Protein AF-A0AAE0KYH8-F1 (afdb_monomer_lite)

Radius of gyration: 14.12 Å; chains: 1; bounding box: 43×20×30 Å

Organism: NCBI:txid36881

pLDDT: mean 82.19, std 14.06, range [38.28, 96.62]

InterPro domains:
  IPR036770 Ankyrin repeat-containing domain superfamily [G3DSA:1.25.40.20] (4-105)
  IPR052050 Secreted Effector and Ankyrin Repeat [PTHR46586] (8-101)

Structure (mmCIF, N/CA/C/O backbone):
data_AF-A0AAE0KYH8-F1
#
_entry.id   AF-A0AAE0KYH8-F1
#
loop_
_atom_site.group_PDB
_atom_site.id
_atom_site.type_symbol
_atom_site.label_atom_id
_atom_site.label_alt_id
_atom_site.label_comp_id
_atom_site.label_asym_id
_atom_site.label_entity_id
_atom_site.label_seq_id
_atom_site.pdbx_PDB_ins_code
_atom_site.Cartn_x
_atom_site.Cartn_y
_atom_site.Cartn_z
_atom_site.occupancy
_atom_site.B_iso_or_equiv
_atom_site.auth_seq_id
_atom_site.auth_comp_id
_atom_site.auth_asym_id
_atom_site.auth_atom_id
_atom_site.pdbx_PDB_model_num
ATOM 1 N N . MET A 1 1 ? 21.237 8.004 6.773 1.00 38.28 1 MET A N 1
ATOM 2 C CA . MET A 1 1 ? 22.149 6.934 6.309 1.00 38.28 1 MET A CA 1
ATOM 3 C C . MET A 1 1 ? 21.311 5.894 5.569 1.0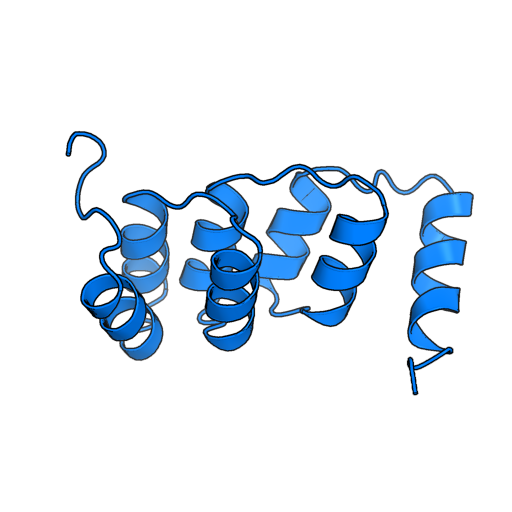0 38.28 1 MET A C 1
ATOM 5 O O . MET A 1 1 ? 20.568 5.171 6.215 1.00 38.28 1 MET A O 1
ATOM 9 N N . ARG A 1 2 ? 21.311 5.898 4.226 1.00 46.28 2 ARG A N 1
ATOM 10 C CA . ARG A 1 2 ? 20.470 4.993 3.417 1.00 46.28 2 ARG A CA 1
ATOM 11 C C . ARG A 1 2 ? 21.143 3.619 3.315 1.00 46.28 2 ARG A C 1
ATOM 13 O O . ARG A 1 2 ? 22.334 3.53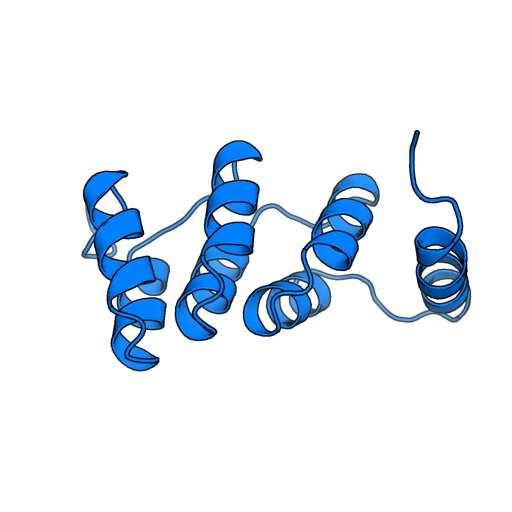7 3.014 1.00 46.28 2 ARG A O 1
ATOM 20 N N . ARG A 1 3 ? 20.399 2.559 3.646 1.00 51.56 3 ARG A N 1
ATOM 21 C CA . ARG A 1 3 ? 20.868 1.167 3.712 1.00 51.56 3 ARG A CA 1
ATOM 22 C C . ARG A 1 3 ? 21.289 0.703 2.312 1.00 51.56 3 ARG A C 1
ATOM 24 O O . ARG A 1 3 ? 20.456 0.376 1.482 1.00 51.56 3 ARG A O 1
ATOM 31 N N . ARG A 1 4 ? 22.599 0.681 2.060 1.00 52.47 4 ARG A N 1
ATOM 32 C CA . ARG A 1 4 ? 23.230 0.415 0.751 1.00 52.47 4 ARG A CA 1
ATOM 33 C C . ARG A 1 4 ? 23.081 -1.033 0.237 1.00 52.47 4 ARG A C 1
ATOM 35 O O . ARG A 1 4 ? 23.532 -1.329 -0.859 1.00 52.47 4 ARG A O 1
ATOM 42 N N . TRP A 1 5 ? 22.485 -1.929 1.026 1.00 47.59 5 TRP A N 1
ATOM 43 C CA . TRP A 1 5 ? 22.532 -3.380 0.806 1.00 47.59 5 TRP A CA 1
ATOM 44 C C . TRP A 1 5 ? 21.252 -3.936 0.171 1.00 47.59 5 TRP A C 1
ATOM 46 O O . TRP A 1 5 ? 21.341 -4.776 -0.718 1.00 47.59 5 TRP A O 1
ATOM 56 N N . ALA A 1 6 ? 20.075 -3.412 0.537 1.00 51.88 6 ALA A N 1
ATOM 57 C CA . ALA A 1 6 ? 18.810 -3.779 -0.110 1.00 51.88 6 ALA A CA 1
ATOM 58 C C . ALA A 1 6 ? 18.821 -3.401 -1.601 1.00 51.88 6 ALA A C 1
ATOM 60 O O . ALA A 1 6 ? 18.348 -4.150 -2.447 1.00 51.88 6 ALA A O 1
ATOM 61 N N . SER A 1 7 ? 19.468 -2.283 -1.942 1.00 58.00 7 SER A N 1
ATOM 62 C CA . SER A 1 7 ? 19.587 -1.792 -3.315 1.00 58.00 7 SER A CA 1
ATOM 63 C C . SER A 1 7 ? 20.296 -2.763 -4.267 1.00 58.00 7 SER A C 1
ATOM 65 O O . SER A 1 7 ? 19.963 -2.763 -5.444 1.00 58.00 7 SER A O 1
ATOM 67 N N . GLY A 1 8 ? 21.219 -3.609 -3.790 1.00 67.62 8 GLY A N 1
ATOM 68 C CA . GLY A 1 8 ? 21.978 -4.522 -4.655 1.00 67.62 8 GLY A CA 1
ATOM 69 C C . GLY A 1 8 ? 21.124 -5.642 -5.253 1.00 67.62 8 GLY A C 1
ATOM 70 O O . GLY A 1 8 ? 21.195 -5.896 -6.451 1.00 67.62 8 GLY A O 1
ATOM 71 N N . VAL A 1 9 ? 20.262 -6.267 -4.443 1.00 69.50 9 VAL A N 1
ATOM 72 C CA . VAL A 1 9 ? 19.346 -7.326 -4.911 1.00 69.50 9 VAL A CA 1
ATOM 73 C C . VAL A 1 9 ? 18.279 -6.753 -5.846 1.00 69.50 9 VAL A C 1
ATOM 75 O O . VAL A 1 9 ? 17.985 -7.345 -6.884 1.00 69.50 9 VAL A O 1
ATOM 78 N N . LEU A 1 10 ? 17.730 -5.579 -5.514 1.00 66.75 10 LEU A N 1
ATOM 79 C CA . LEU A 1 10 ? 16.692 -4.932 -6.326 1.00 66.75 10 LEU A CA 1
ATOM 80 C C . LEU A 1 10 ? 17.264 -4.436 -7.670 1.00 66.75 10 LEU A C 1
ATOM 82 O O . LEU A 1 10 ? 16.630 -4.606 -8.711 1.00 66.75 10 LEU A O 1
ATOM 86 N N . GLN A 1 11 ? 18.492 -3.901 -7.670 1.00 67.38 11 GLN A N 1
ATOM 87 C CA . GLN A 1 11 ? 19.197 -3.502 -8.890 1.00 67.38 11 GLN A CA 1
ATOM 88 C C . GLN A 1 11 ? 19.539 -4.713 -9.767 1.00 67.38 11 GLN A C 1
ATOM 90 O O . GLN A 1 11 ? 19.237 -4.696 -10.960 1.00 67.38 11 GLN A O 1
ATOM 95 N N . TRP A 1 12 ? 20.072 -5.788 -9.174 1.00 75.19 12 TRP A N 1
ATOM 96 C CA . TRP A 1 12 ? 20.375 -7.028 -9.892 1.00 75.19 12 TRP A CA 1
ATOM 97 C C . TRP A 1 12 ? 19.131 -7.602 -10.581 1.00 75.19 12 TRP A C 1
ATOM 99 O O . TRP A 1 12 ? 19.168 -7.915 -11.770 1.00 75.19 12 TRP A O 1
ATOM 109 N N . ALA A 1 13 ? 17.997 -7.670 -9.876 1.00 69.25 13 ALA A N 1
ATOM 110 C CA . ALA A 1 13 ? 16.750 -8.188 -10.437 1.00 69.25 13 ALA A CA 1
ATOM 111 C C . ALA A 1 13 ? 16.213 -7.328 -11.596 1.00 69.25 13 ALA A C 1
ATOM 113 O O . ALA A 1 13 ? 15.627 -7.858 -12.538 1.00 69.25 13 ALA A O 1
ATOM 114 N N . ARG A 1 14 ? 16.422 -6.005 -11.565 1.00 65.44 14 ARG A N 1
ATOM 115 C CA . ARG A 1 14 ? 16.058 -5.112 -12.678 1.00 65.44 14 ARG A CA 1
ATOM 116 C C . ARG A 1 14 ? 16.969 -5.291 -13.893 1.00 65.44 14 ARG A C 1
ATOM 118 O O . ARG A 1 14 ? 16.470 -5.313 -15.013 1.00 65.44 14 ARG A O 1
ATOM 125 N N . GLU A 1 15 ? 18.274 -5.441 -13.685 1.00 70.94 15 GLU A N 1
ATOM 126 C CA . GLU A 1 15 ? 19.241 -5.701 -14.764 1.00 70.94 15 GLU A CA 1
ATOM 127 C C . GLU A 1 15 ? 18.979 -7.045 -15.464 1.00 70.94 15 GLU A C 1
ATOM 129 O O . GLU A 1 15 ? 19.216 -7.171 -16.662 1.00 70.94 15 GLU A O 1
ATOM 134 N N . HIS A 1 16 ? 18.402 -8.016 -14.749 1.00 72.56 16 HIS A N 1
ATOM 135 C CA . HIS A 1 16 ? 18.014 -9.324 -15.290 1.00 72.56 16 HIS A CA 1
ATOM 136 C C . HIS A 1 16 ? 16.597 -9.350 -15.887 1.00 72.56 16 HIS A C 1
ATOM 138 O O . HIS A 1 16 ? 16.054 -10.419 -16.161 1.00 72.56 16 HIS A O 1
ATOM 144 N N . GLY A 1 17 ? 15.996 -8.179 -16.126 1.00 62.81 17 GLY A N 1
ATOM 145 C CA . GLY A 1 17 ? 14.77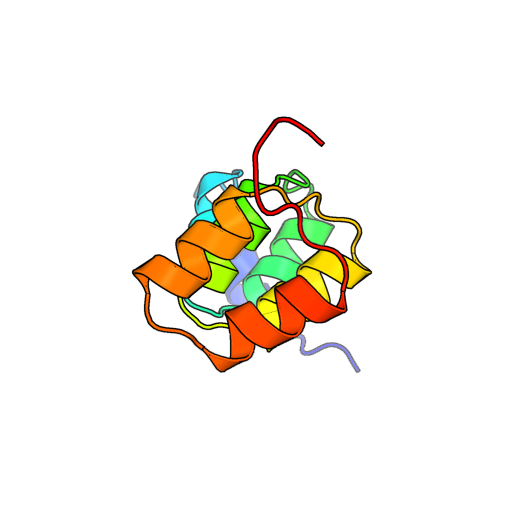2 -8.057 -16.916 1.00 62.81 17 GLY A CA 1
ATOM 146 C C . GLY A 1 17 ? 13.480 -8.401 -16.180 1.00 62.81 17 GLY A C 1
ATOM 147 O O . GLY A 1 17 ? 12.453 -8.550 -16.840 1.00 62.81 17 GLY A O 1
ATOM 148 N N . CYS A 1 18 ? 13.478 -8.495 -14.843 1.00 61.66 18 CYS A N 1
ATOM 149 C CA . CYS A 1 18 ? 12.212 -8.549 -14.115 1.00 61.66 18 CYS A CA 1
ATOM 150 C C . CYS A 1 18 ? 11.440 -7.248 -14.388 1.00 61.66 18 CYS A C 1
ATOM 152 O O . CYS A 1 18 ? 11.985 -6.172 -14.139 1.00 61.66 18 CYS A O 1
ATOM 154 N N . PRO A 1 19 ? 10.202 -7.294 -14.905 1.00 62.53 19 PRO A N 1
ATOM 155 C CA . PRO A 1 19 ? 9.403 -6.093 -15.074 1.00 62.53 19 PRO A CA 1
ATOM 156 C C . PRO A 1 19 ? 9.003 -5.571 -13.692 1.00 62.53 19 PRO A C 1
ATOM 158 O O . PRO A 1 19 ? 8.289 -6.232 -12.945 1.00 62.53 19 PRO A O 1
ATOM 161 N N . TRP A 1 20 ? 9.497 -4.382 -13.345 1.00 70.19 20 TRP A N 1
ATOM 162 C CA . TRP A 1 20 ? 9.111 -3.635 -12.144 1.00 70.19 20 TRP A CA 1
ATOM 163 C C . TRP A 1 20 ? 7.948 -2.711 -12.491 1.00 70.19 20 TRP A C 1
ATOM 165 O O . TRP A 1 20 ? 8.093 -1.488 -12.529 1.00 70.19 20 TRP A O 1
ATOM 175 N N . ASP A 1 21 ? 6.822 -3.318 -12.851 1.00 72.12 21 ASP A N 1
ATOM 176 C CA . ASP A 1 21 ? 5.609 -2.611 -13.245 1.00 72.12 21 ASP A CA 1
ATOM 177 C C . ASP A 1 21 ? 4.651 -2.428 -12.054 1.00 72.12 21 ASP A C 1
ATOM 179 O O . ASP A 1 21 ? 4.985 -2.683 -10.892 1.00 72.12 21 ASP A O 1
ATOM 183 N N . ALA A 1 22 ? 3.444 -1.932 -12.330 1.00 75.19 22 ALA A N 1
ATOM 184 C CA . ALA A 1 22 ? 2.427 -1.716 -11.306 1.00 75.19 22 ALA A CA 1
ATOM 185 C C . ALA A 1 22 ? 2.142 -2.984 -10.474 1.00 75.19 22 ALA A C 1
ATOM 187 O O . ALA A 1 22 ? 1.903 -2.876 -9.273 1.00 75.19 22 ALA A O 1
ATOM 188 N N . SER A 1 23 ? 2.234 -4.171 -11.078 1.00 80.81 23 SER A N 1
ATOM 189 C CA . SER A 1 23 ? 1.955 -5.463 -10.441 1.00 80.81 23 SER A CA 1
ATOM 190 C C . SER A 1 23 ? 2.985 -5.798 -9.365 1.00 80.81 23 SER A C 1
ATOM 192 O O . SER A 1 23 ? 2.627 -6.320 -8.310 1.00 80.81 23 SER A O 1
ATOM 194 N N . THR A 1 24 ? 4.258 -5.444 -9.576 1.00 82.25 24 THR A N 1
ATOM 195 C CA . THR A 1 24 ? 5.309 -5.591 -8.556 1.00 82.25 24 THR A CA 1
ATOM 196 C C . THR A 1 24 ? 5.010 -4.718 -7.342 1.00 82.25 24 THR A C 1
ATOM 198 O O . THR A 1 24 ? 5.129 -5.173 -6.206 1.00 82.25 24 THR A O 1
ATOM 201 N N . CYS A 1 25 ? 4.564 -3.479 -7.570 1.00 84.38 25 CYS A N 1
ATOM 202 C CA . CYS A 1 25 ? 4.156 -2.578 -6.495 1.00 84.38 25 CYS A CA 1
ATOM 203 C C . CYS A 1 25 ? 2.911 -3.093 -5.759 1.00 84.38 25 CYS A C 1
ATOM 205 O O . CYS A 1 25 ? 2.842 -2.994 -4.538 1.00 84.38 25 CYS A O 1
ATOM 207 N N . HIS A 1 26 ? 1.948 -3.689 -6.465 1.00 87.06 26 HIS A N 1
ATOM 208 C CA . HIS A 1 26 ? 0.773 -4.311 -5.845 1.00 87.06 26 HIS A CA 1
ATOM 209 C C . HIS A 1 26 ? 1.151 -5.500 -4.964 1.00 87.06 26 HIS A C 1
ATOM 211 O O . HIS A 1 26 ? 0.715 -5.565 -3.817 1.00 87.06 26 HIS A O 1
ATOM 217 N N . GLY A 1 27 ? 2.005 -6.397 -5.462 1.00 87.31 27 GLY A N 1
ATOM 218 C CA . GLY A 1 27 ? 2.495 -7.545 -4.698 1.00 87.31 27 GLY A CA 1
ATOM 219 C C . GLY A 1 27 ? 3.313 -7.126 -3.476 1.00 87.31 27 GLY A C 1
ATOM 220 O O . GLY A 1 27 ? 3.077 -7.619 -2.378 1.00 87.31 27 GLY A O 1
ATOM 221 N N . ALA A 1 28 ? 4.217 -6.155 -3.634 1.00 89.25 28 ALA A N 1
ATOM 222 C CA . ALA A 1 28 ? 4.983 -5.601 -2.520 1.00 89.25 28 ALA A CA 1
ATOM 223 C C . ALA A 1 28 ? 4.077 -4.940 -1.471 1.00 89.25 28 ALA A C 1
ATOM 225 O O . ALA A 1 28 ? 4.320 -5.088 -0.276 1.00 89.25 28 ALA A O 1
ATOM 226 N N . ALA A 1 29 ? 3.015 -4.254 -1.903 1.00 90.44 29 ALA A N 1
ATOM 227 C CA . ALA A 1 29 ? 2.037 -3.665 -1.000 1.00 90.44 29 ALA A CA 1
ATOM 228 C C . ALA A 1 29 ? 1.243 -4.722 -0.231 1.00 90.44 29 ALA A C 1
ATOM 230 O O . ALA A 1 29 ? 1.161 -4.645 0.991 1.00 90.44 29 ALA A O 1
ATOM 231 N N . GLY A 1 30 ? 0.720 -5.729 -0.933 1.00 90.06 30 GLY A N 1
ATOM 232 C CA . GLY A 1 30 ? -0.024 -6.833 -0.328 1.00 90.06 30 GLY A CA 1
ATOM 233 C C . GLY A 1 30 ? 0.817 -7.759 0.550 1.00 90.06 30 GLY A C 1
ATOM 234 O O . GLY A 1 30 ? 0.244 -8.450 1.379 1.00 90.06 30 GLY A O 1
ATOM 235 N N . GLY A 1 31 ? 2.144 -7.763 0.383 1.00 90.81 31 GLY A N 1
ATOM 236 C CA . GLY A 1 31 ? 3.090 -8.502 1.226 1.00 90.81 31 GLY A CA 1
ATOM 237 C C . GLY A 1 31 ? 3.797 -7.663 2.297 1.00 90.81 31 GLY A C 1
ATOM 238 O O . GLY A 1 31 ? 4.657 -8.181 3.007 1.00 90.81 31 GLY A O 1
ATOM 239 N N . GLY A 1 32 ? 3.496 -6.364 2.405 1.00 91.06 32 GLY A N 1
ATOM 240 C CA . GLY A 1 32 ? 4.052 -5.512 3.460 1.00 91.06 32 GLY A CA 1
ATOM 241 C C . GLY A 1 32 ? 5.498 -5.061 3.226 1.00 91.06 32 GLY A C 1
ATOM 242 O O . GLY A 1 32 ? 6.171 -4.600 4.145 1.00 91.06 32 GLY A O 1
ATOM 243 N N . HIS A 1 33 ? 6.014 -5.185 2.004 1.00 91.31 33 HIS A N 1
ATOM 244 C CA . HIS A 1 33 ? 7.412 -4.909 1.670 1.00 91.31 33 HIS A CA 1
ATOM 245 C C . HIS A 1 33 ? 7.650 -3.422 1.370 1.00 91.31 33 HIS A C 1
ATOM 247 O O . HIS A 1 33 ? 7.855 -3.013 0.224 1.00 91.31 33 HIS A O 1
ATOM 253 N N . LEU A 1 34 ? 7.655 -2.602 2.422 1.00 88.94 34 LEU A N 1
ATOM 254 C CA . LEU A 1 34 ? 7.822 -1.150 2.323 1.00 88.94 34 LEU A CA 1
ATOM 255 C C . LEU A 1 34 ? 9.122 -0.725 1.612 1.00 88.94 34 LEU A C 1
ATOM 257 O O . LEU A 1 34 ? 9.101 0.183 0.783 1.00 88.94 34 LEU A O 1
ATOM 261 N N . GLU A 1 35 ? 10.247 -1.391 1.887 1.00 86.25 35 GLU A N 1
ATOM 262 C CA . GLU A 1 35 ? 11.537 -1.069 1.253 1.00 86.25 35 GLU A CA 1
ATOM 263 C C . GLU A 1 35 ? 11.497 -1.270 -0.272 1.00 86.25 35 GLU A C 1
ATOM 265 O O . GLU A 1 35 ? 12.052 -0.471 -1.029 1.00 86.25 35 GLU A O 1
ATOM 270 N N . VAL A 1 36 ? 10.778 -2.300 -0.732 1.00 85.00 36 VAL A N 1
ATOM 271 C CA . VAL A 1 36 ? 10.584 -2.589 -2.160 1.00 85.00 36 VAL A CA 1
ATOM 272 C C . VAL A 1 36 ? 9.721 -1.508 -2.809 1.00 85.00 36 VAL A C 1
ATOM 274 O O . VAL A 1 36 ? 10.039 -1.045 -3.902 1.00 85.00 36 VAL A O 1
ATOM 277 N N . LEU A 1 37 ? 8.670 -1.048 -2.124 1.00 86.19 37 LEU A N 1
ATOM 278 C CA . LEU A 1 37 ? 7.814 0.044 -2.596 1.00 86.19 37 LEU A CA 1
ATOM 279 C C . LEU A 1 37 ? 8.539 1.391 -2.670 1.00 86.19 37 LEU A C 1
ATOM 281 O O . LEU A 1 37 ? 8.364 2.121 -3.648 1.00 86.19 37 LEU A O 1
ATOM 285 N N . GLN A 1 38 ? 9.364 1.713 -1.672 1.00 86.50 38 GLN A N 1
ATOM 286 C CA . GLN A 1 38 ? 10.193 2.920 -1.674 1.00 86.50 38 GLN A CA 1
ATOM 287 C C . GLN A 1 38 ? 11.142 2.922 -2.868 1.00 86.50 38 GLN A C 1
ATOM 289 O O . GLN A 1 38 ? 11.187 3.889 -3.629 1.00 86.50 38 GLN A O 1
ATOM 294 N N . TRP A 1 39 ? 11.837 1.806 -3.081 1.00 82.94 39 TRP A N 1
ATOM 295 C CA . TRP A 1 39 ? 12.739 1.661 -4.212 1.00 82.94 39 TRP A CA 1
ATOM 296 C C . TRP A 1 39 ? 11.990 1.732 -5.550 1.00 82.94 39 TRP A C 1
ATOM 298 O O . TRP A 1 39 ? 12.378 2.494 -6.434 1.00 82.94 39 TRP A O 1
ATOM 308 N N . ALA A 1 40 ? 10.875 1.010 -5.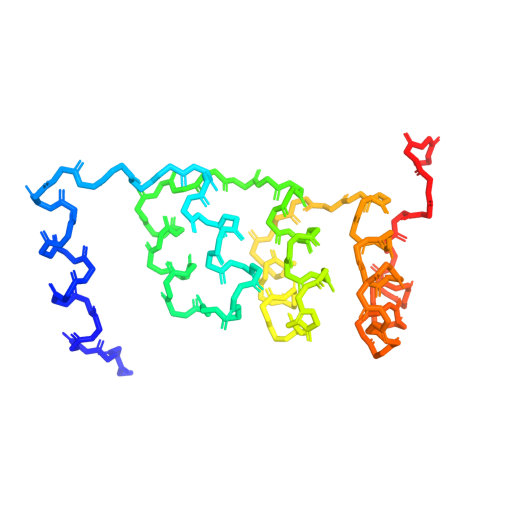698 1.00 82.94 40 ALA A N 1
ATOM 309 C CA . ALA A 1 40 ? 10.088 1.010 -6.930 1.00 82.94 40 ALA A CA 1
ATOM 310 C C . ALA A 1 40 ? 9.531 2.405 -7.264 1.00 82.94 40 ALA A C 1
ATOM 312 O O . ALA A 1 40 ? 9.482 2.794 -8.434 1.00 82.94 40 ALA A O 1
ATOM 313 N N . ARG A 1 41 ? 9.161 3.197 -6.248 1.00 81.94 41 ARG A N 1
ATOM 314 C CA . ARG A 1 41 ? 8.724 4.590 -6.419 1.00 81.94 41 ARG A CA 1
ATOM 315 C C . ARG A 1 41 ? 9.828 5.478 -6.981 1.00 81.94 41 ARG A C 1
ATOM 317 O O . ARG A 1 41 ? 9.548 6.259 -7.887 1.00 81.94 41 ARG A O 1
ATOM 324 N N . GLU A 1 42 ? 11.053 5.357 -6.476 1.00 82.25 42 GLU A N 1
ATOM 325 C CA . GLU A 1 42 ? 12.212 6.105 -6.990 1.00 82.25 42 GLU A CA 1
ATOM 326 C C . GLU A 1 42 ? 12.522 5.760 -8.455 1.00 82.25 42 GLU A C 1
ATOM 328 O O . GLU A 1 42 ? 13.077 6.579 -9.181 1.00 82.25 42 GLU A O 1
ATOM 333 N N . HIS A 1 43 ? 12.097 4.582 -8.914 1.00 76.12 43 HIS A N 1
ATOM 334 C CA . HIS A 1 43 ? 12.374 4.068 -10.252 1.00 76.12 43 HIS A CA 1
ATOM 335 C C . HIS A 1 43 ? 11.173 4.122 -11.211 1.00 76.12 43 HIS A C 1
ATOM 337 O O . HIS A 1 43 ? 11.165 3.422 -12.230 1.00 76.12 43 HIS A O 1
ATOM 343 N N . GLY A 1 44 ? 10.179 4.964 -10.906 1.00 75.81 44 GLY A N 1
ATOM 344 C CA . GLY A 1 44 ? 9.087 5.302 -11.822 1.00 75.81 44 GLY A CA 1
ATOM 345 C C . GLY A 1 44 ? 7.835 4.432 -11.715 1.00 75.81 44 GLY A C 1
ATOM 346 O O . GLY A 1 44 ? 6.983 4.514 -12.597 1.00 75.81 44 GLY A O 1
ATOM 347 N N . CYS A 1 45 ? 7.679 3.625 -10.657 1.00 77.62 45 CYS A N 1
ATOM 348 C CA . CYS A 1 45 ? 6.424 2.901 -10.450 1.00 77.62 45 CYS A CA 1
ATOM 349 C C . CYS A 1 45 ? 5.240 3.890 -10.371 1.00 77.62 45 CYS A C 1
ATOM 351 O O . CYS A 1 45 ? 5.353 4.914 -9.682 1.00 77.62 45 CYS A O 1
ATOM 353 N N . PRO A 1 46 ? 4.104 3.617 -11.043 1.00 77.44 46 PRO A N 1
ATOM 354 C CA . PRO A 1 46 ? 2.940 4.497 -11.024 1.00 77.44 46 PRO A CA 1
ATOM 355 C C . PRO A 1 46 ? 2.312 4.635 -9.627 1.00 77.44 46 PRO A C 1
ATOM 357 O O . PRO A 1 46 ? 2.475 3.800 -8.735 1.00 77.44 46 PRO A O 1
ATOM 360 N N . ARG A 1 47 ? 1.628 5.758 -9.389 1.00 80.31 47 ARG A N 1
ATOM 361 C CA . ARG A 1 47 ? 0.779 5.963 -8.203 1.00 80.31 47 ARG A CA 1
ATOM 362 C C . ARG A 1 47 ? -0.609 5.442 -8.552 1.00 80.31 47 ARG A C 1
ATOM 364 O O . ARG A 1 47 ? -1.283 6.045 -9.375 1.00 80.31 47 ARG A O 1
ATOM 371 N N . ASP A 1 48 ? -1.003 4.324 -7.960 1.00 83.00 48 ASP A N 1
ATOM 372 C CA . ASP A 1 48 ? -2.262 3.640 -8.263 1.00 83.00 48 ASP A CA 1
ATOM 373 C C . ASP A 1 48 ? -3.024 3.359 -6.961 1.00 83.00 48 ASP A C 1
ATOM 375 O O . ASP A 1 48 ? -2.415 3.034 -5.938 1.00 83.00 48 ASP A O 1
ATOM 379 N N . ALA A 1 49 ? -4.352 3.472 -7.015 1.00 81.81 49 ALA A N 1
ATOM 380 C CA . ALA A 1 49 ? -5.254 3.183 -5.907 1.00 81.81 49 ALA A CA 1
ATOM 381 C C . ALA A 1 49 ? -5.194 1.715 -5.485 1.00 81.81 49 ALA A C 1
ATOM 383 O O . ALA A 1 49 ? -5.332 1.397 -4.302 1.00 81.81 49 ALA A O 1
ATOM 384 N N . ARG A 1 50 ? -4.863 0.828 -6.430 1.00 86.31 50 ARG A N 1
ATOM 385 C CA . ARG A 1 50 ? -4.648 -0.592 -6.145 1.00 86.31 50 ARG A CA 1
ATOM 386 C C . ARG A 1 50 ? -3.532 -0.826 -5.129 1.00 86.31 50 ARG A C 1
ATOM 388 O O . ARG A 1 50 ? -3.676 -1.713 -4.300 1.00 86.31 50 ARG A O 1
ATOM 395 N N . THR A 1 51 ? -2.467 -0.020 -5.108 1.00 89.50 51 THR A N 1
ATOM 396 C CA . THR A 1 51 ? -1.391 -0.163 -4.108 1.00 89.50 51 THR A CA 1
ATOM 397 C C . THR A 1 51 ? -1.930 -0.020 -2.682 1.00 89.50 51 THR A C 1
ATOM 399 O O . THR A 1 51 ? -1.597 -0.826 -1.817 1.00 89.50 51 THR A O 1
ATOM 402 N N . CYS A 1 52 ? -2.815 0.952 -2.445 1.00 91.50 52 CYS A N 1
ATOM 403 C CA . CYS A 1 52 ? -3.482 1.126 -1.154 1.00 91.50 52 CYS A CA 1
ATOM 404 C C . CYS A 1 52 ? -4.438 -0.038 -0.856 1.00 91.50 52 CYS A C 1
ATOM 406 O O . CYS A 1 52 ? -4.454 -0.542 0.264 1.00 91.50 52 CYS A O 1
ATOM 408 N N . ALA A 1 53 ? -5.181 -0.513 -1.860 1.00 92.50 53 ALA A N 1
ATOM 409 C CA . ALA A 1 53 ? -6.105 -1.633 -1.704 1.00 92.50 53 ALA A CA 1
ATOM 410 C C . ALA A 1 53 ? -5.412 -2.950 -1.339 1.00 92.50 53 ALA A C 1
ATOM 412 O O . ALA A 1 53 ? -5.876 -3.653 -0.444 1.00 92.50 53 ALA A O 1
ATOM 413 N N . PHE A 1 54 ? -4.280 -3.258 -1.973 1.00 93.88 54 PHE A N 1
ATOM 414 C CA . PHE A 1 54 ? -3.489 -4.444 -1.652 1.00 93.88 54 PHE A CA 1
ATOM 415 C C . PHE A 1 54 ? -2.835 -4.336 -0.273 1.00 93.88 54 PHE A C 1
ATOM 417 O O . PHE A 1 54 ? -2.936 -5.283 0.501 1.00 93.88 54 PHE A O 1
ATOM 424 N N . ALA A 1 55 ? -2.251 -3.184 0.080 1.00 94.62 55 ALA A N 1
ATOM 425 C CA . ALA A 1 55 ? -1.729 -2.962 1.433 1.00 94.62 55 ALA A CA 1
ATOM 426 C C . ALA A 1 55 ? -2.815 -3.147 2.500 1.00 94.62 55 ALA A C 1
ATOM 428 O O . ALA A 1 55 ? -2.586 -3.786 3.525 1.00 94.62 55 ALA A O 1
ATOM 429 N N . ALA A 1 56 ? -4.015 -2.631 2.228 1.00 94.81 56 ALA A N 1
ATOM 430 C CA . ALA A 1 56 ? -5.154 -2.767 3.115 1.00 94.81 56 ALA A CA 1
ATOM 431 C C . ALA A 1 56 ? -5.650 -4.214 3.226 1.00 94.81 56 ALA A C 1
ATOM 433 O O . ALA A 1 56 ? -5.883 -4.693 4.333 1.00 94.81 56 ALA A O 1
ATOM 434 N N . GLY A 1 57 ? -5.751 -4.921 2.099 1.00 95.25 57 GLY A N 1
ATOM 435 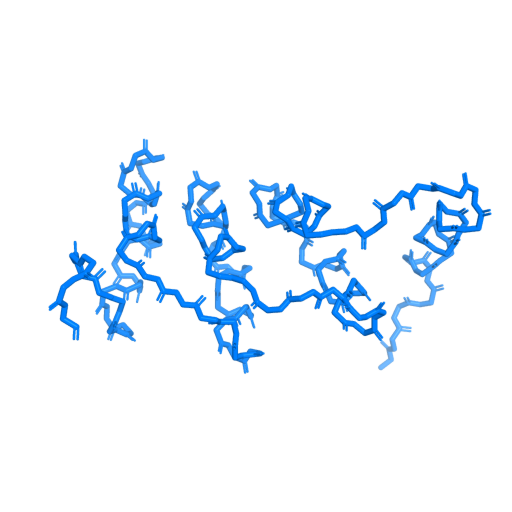C CA . GLY A 1 57 ? -6.128 -6.334 2.050 1.00 95.25 57 GLY A CA 1
ATOM 436 C C . GLY A 1 57 ? -5.126 -7.282 2.704 1.00 95.25 57 GLY A C 1
ATOM 437 O O . GLY A 1 57 ? -5.543 -8.330 3.179 1.00 95.25 57 GLY A O 1
ATOM 438 N N . GLY A 1 58 ? -3.843 -6.910 2.757 1.00 93.81 58 GLY A N 1
ATOM 439 C CA . GLY A 1 58 ? -2.803 -7.642 3.492 1.00 93.81 58 GLY A CA 1
ATOM 440 C C . GLY A 1 58 ? -2.642 -7.216 4.957 1.00 93.81 58 GLY A C 1
ATOM 441 O O . GLY A 1 58 ? -1.837 -7.794 5.681 1.00 93.81 58 GLY A O 1
ATOM 442 N N . GLY A 1 59 ? -3.373 -6.192 5.410 1.00 95.25 59 GLY A N 1
ATOM 443 C CA . GLY A 1 59 ? -3.302 -5.722 6.796 1.00 95.25 59 GLY A CA 1
ATOM 444 C C . GLY A 1 59 ? -2.059 -4.893 7.118 1.00 95.25 59 GLY A C 1
ATOM 445 O O . GLY A 1 59 ? -1.719 -4.705 8.284 1.00 95.25 59 GLY A O 1
ATOM 446 N N . HIS A 1 60 ? -1.370 -4.378 6.103 1.00 96.62 60 HIS A N 1
ATOM 447 C CA . HIS A 1 60 ? -0.097 -3.682 6.252 1.00 96.62 60 HIS A CA 1
ATOM 448 C C . HIS A 1 60 ? -0.303 -2.177 6.451 1.00 96.62 60 HIS A C 1
ATOM 450 O O . HIS A 1 60 ? -0.148 -1.381 5.520 1.00 96.62 60 HIS A O 1
ATOM 456 N N . LEU A 1 61 ? -0.641 -1.781 7.683 1.00 94.44 61 LEU A N 1
ATOM 457 C CA . LEU A 1 61 ? -0.924 -0.385 8.035 1.00 94.44 61 LEU A CA 1
ATOM 458 C C . LEU A 1 61 ? 0.237 0.566 7.704 1.00 94.44 61 LEU A C 1
ATOM 460 O O . LEU A 1 61 ? 0.008 1.606 7.094 1.00 94.44 61 LEU A O 1
ATOM 464 N N . GLU A 1 62 ? 1.475 0.199 8.045 1.00 94.88 62 GLU A N 1
ATOM 465 C CA . GLU A 1 62 ? 2.663 1.027 7.770 1.00 94.88 62 GLU A CA 1
ATOM 466 C C . GLU A 1 62 ? 2.842 1.301 6.270 1.00 94.88 62 GLU A C 1
ATOM 468 O O . GLU A 1 62 ? 3.180 2.410 5.855 1.00 94.88 62 GLU A O 1
ATOM 473 N N . VAL A 1 63 ? 2.564 0.298 5.432 1.00 94.69 63 VAL A N 1
ATOM 474 C CA . VAL A 1 63 ? 2.629 0.448 3.977 1.00 94.69 63 VAL A CA 1
ATOM 475 C C . VAL A 1 63 ? 1.523 1.366 3.473 1.00 94.69 63 VAL A C 1
ATOM 477 O O . VAL A 1 63 ? 1.773 2.211 2.610 1.00 94.69 63 VAL A O 1
ATOM 480 N N . LEU A 1 64 ? 0.310 1.225 4.010 1.00 93.38 64 LEU A N 1
ATOM 481 C CA . LEU A 1 64 ? -0.809 2.086 3.652 1.00 93.38 64 LEU A CA 1
ATOM 482 C C . LEU A 1 64 ? -0.533 3.546 4.045 1.00 93.38 64 LEU A C 1
ATOM 484 O O . LEU A 1 64 ? -0.723 4.438 3.221 1.00 93.38 64 LEU A O 1
ATOM 488 N N . GLN A 1 65 ? -0.028 3.790 5.255 1.00 94.12 65 GLN A N 1
ATOM 489 C CA . GLN A 1 65 ? 0.376 5.119 5.726 1.00 94.12 65 GLN A CA 1
ATOM 490 C C . GLN A 1 65 ? 1.419 5.740 4.798 1.00 94.12 65 GLN A C 1
ATOM 492 O O . GLN A 1 65 ? 1.206 6.831 4.265 1.00 94.12 65 GLN A O 1
ATOM 497 N N . TRP A 1 66 ? 2.493 5.003 4.506 1.00 93.50 66 TRP A N 1
ATOM 498 C CA . TRP A 1 66 ? 3.534 5.472 3.597 1.00 93.50 66 TRP A CA 1
ATOM 499 C C . TRP A 1 66 ? 2.986 5.788 2.200 1.00 93.50 66 TRP A C 1
ATOM 501 O O . TRP A 1 66 ? 3.303 6.832 1.624 1.00 93.50 66 TRP A O 1
ATOM 511 N N . ALA A 1 67 ? 2.131 4.919 1.651 1.00 90.94 67 ALA A N 1
ATOM 512 C CA . ALA A 1 67 ? 1.516 5.137 0.346 1.00 90.94 67 ALA A CA 1
ATOM 513 C C . ALA A 1 67 ? 0.696 6.439 0.324 1.00 90.94 67 ALA A C 1
ATOM 515 O O . ALA A 1 67 ? 0.747 7.185 -0.658 1.00 90.94 67 ALA A O 1
ATOM 516 N N . ARG A 1 68 ? -0.011 6.748 1.415 1.00 90.94 68 ARG A N 1
ATOM 517 C CA . ARG A 1 68 ? -0.808 7.971 1.553 1.00 90.94 68 ARG A CA 1
ATOM 518 C C . ARG A 1 68 ? 0.032 9.229 1.676 1.00 90.94 68 ARG A C 1
ATOM 520 O O . ARG A 1 68 ? -0.249 10.191 0.963 1.00 90.94 68 ARG A O 1
ATOM 527 N N . GLU A 1 69 ? 1.097 9.198 2.465 1.00 90.94 69 GLU A N 1
ATOM 528 C CA . GLU A 1 69 ? 2.061 10.303 2.542 1.00 90.94 69 GLU A CA 1
ATOM 529 C C . GLU A 1 69 ? 2.710 10.607 1.183 1.00 90.94 69 GLU A C 1
ATOM 531 O O . GLU A 1 69 ? 2.998 11.757 0.862 1.00 90.94 69 GLU A O 1
ATOM 536 N N . HIS A 1 70 ? 2.883 9.585 0.340 1.00 87.19 70 HIS A N 1
ATOM 537 C CA . HIS A 1 70 ? 3.493 9.715 -0.987 1.00 87.19 70 HIS A CA 1
ATOM 538 C C . HIS A 1 70 ? 2.474 9.986 -2.107 1.00 87.19 70 HIS A C 1
ATOM 540 O O . HIS A 1 70 ? 2.805 9.886 -3.296 1.00 87.19 70 HIS A O 1
ATOM 546 N N . GLY A 1 71 ? 1.239 10.347 -1.744 1.00 85.81 71 GLY A N 1
ATOM 547 C CA . GLY A 1 71 ? 0.200 10.765 -2.679 1.00 85.81 71 GLY A CA 1
ATOM 548 C C . GLY A 1 71 ? -0.336 9.637 -3.559 1.00 85.81 71 GLY A C 1
ATOM 549 O O . GLY A 1 71 ? -0.809 9.909 -4.664 1.00 85.81 71 GLY A O 1
ATOM 550 N N . CYS A 1 72 ? -0.250 8.375 -3.123 1.00 88.00 72 CYS A N 1
ATOM 551 C CA . CYS A 1 72 ? -1.001 7.307 -3.777 1.00 88.00 72 CYS A CA 1
ATOM 552 C C . CYS A 1 72 ? -2.497 7.589 -3.611 1.00 88.00 72 CYS A C 1
ATOM 554 O O . CYS A 1 72 ? -2.947 7.786 -2.473 1.00 88.00 72 CYS A O 1
ATOM 556 N N . PRO A 1 73 ? -3.283 7.595 -4.701 1.00 88.56 73 PRO A N 1
ATOM 557 C CA . PRO A 1 73 ? -4.726 7.659 -4.571 1.00 88.56 73 PRO A CA 1
ATOM 558 C C . PRO A 1 73 ? -5.226 6.438 -3.792 1.00 88.56 73 PRO A C 1
ATOM 560 O O . PRO A 1 73 ? -4.528 5.438 -3.636 1.00 88.56 73 PRO A O 1
ATOM 563 N N . TRP A 1 74 ? -6.431 6.545 -3.263 1.00 91.50 74 TRP A N 1
ATOM 564 C CA . TRP A 1 74 ? -7.179 5.430 -2.701 1.00 91.50 74 TRP A CA 1
ATOM 565 C C . TRP A 1 74 ? -8.642 5.605 -3.082 1.00 91.50 74 TRP A C 1
ATOM 567 O O . TRP A 1 74 ? -9.065 6.694 -3.473 1.00 91.50 74 TRP A O 1
ATOM 577 N N . ASP A 1 75 ? -9.408 4.539 -2.976 1.00 90.06 75 ASP A N 1
ATOM 578 C CA . ASP A 1 75 ? -10.844 4.546 -3.212 1.00 90.06 75 ASP A CA 1
ATOM 579 C C . ASP A 1 75 ? -11.505 3.512 -2.288 1.00 90.06 75 ASP A C 1
ATOM 581 O O . ASP A 1 75 ? -10.853 2.915 -1.423 1.00 90.06 75 ASP A O 1
ATOM 585 N N . ALA A 1 76 ? -12.798 3.271 -2.491 1.00 90.31 76 ALA A N 1
ATOM 586 C CA . ALA A 1 76 ? -13.561 2.295 -1.722 1.00 90.31 76 ALA A CA 1
ATOM 587 C C . ALA A 1 76 ? -12.948 0.885 -1.713 1.00 90.31 76 ALA A C 1
ATOM 589 O O . ALA A 1 76 ? -13.161 0.139 -0.756 1.00 90.31 76 ALA A O 1
ATOM 590 N N . SER A 1 77 ? -12.148 0.510 -2.721 1.00 91.12 77 SER A N 1
ATOM 591 C CA . SER A 1 77 ? -11.445 -0.779 -2.736 1.00 91.12 77 SER A CA 1
ATOM 592 C C . SER A 1 77 ? -10.432 -0.913 -1.598 1.00 91.12 77 SER A C 1
ATOM 594 O O . SER A 1 77 ? -10.179 -2.025 -1.147 1.00 91.12 77 SER A O 1
ATOM 596 N N . THR A 1 78 ? -9.916 0.196 -1.061 1.00 91.81 78 THR A N 1
ATOM 597 C CA . THR A 1 78 ? -9.034 0.185 0.116 1.00 91.81 78 THR A CA 1
ATOM 598 C C . THR A 1 78 ? -9.791 -0.223 1.377 1.00 91.81 78 THR A C 1
ATOM 600 O O . THR A 1 78 ? -9.363 -1.134 2.086 1.00 91.81 78 THR A O 1
ATOM 603 N N . CYS A 1 79 ? -10.967 0.364 1.618 1.00 92.38 79 CYS A N 1
ATOM 604 C CA . CYS A 1 79 ? -11.840 -0.059 2.715 1.00 92.38 79 CYS A CA 1
ATOM 605 C C . CYS A 1 79 ? -12.347 -1.498 2.527 1.00 92.38 79 CYS A C 1
ATOM 607 O O . CYS A 1 79 ? -12.363 -2.269 3.487 1.00 92.38 79 CYS A O 1
ATOM 609 N N . HIS A 1 80 ? -12.745 -1.876 1.307 1.00 92.25 80 HIS A N 1
ATOM 610 C CA . HIS A 1 80 ? -13.184 -3.242 1.011 1.00 92.25 80 HIS A CA 1
ATOM 611 C C . HIS A 1 80 ? -12.062 -4.263 1.201 1.00 92.25 80 HIS A C 1
ATOM 613 O O . HIS A 1 80 ? -12.321 -5.328 1.751 1.00 92.25 80 HIS A O 1
ATOM 619 N N . GLY A 1 81 ? -10.830 -3.932 0.805 1.00 92.56 81 GLY A N 1
ATOM 620 C CA . GLY A 1 81 ? -9.651 -4.768 1.016 1.00 92.56 81 GLY A CA 1
ATOM 621 C C . GLY A 1 81 ? -9.419 -5.036 2.499 1.00 92.56 81 GLY A C 1
ATOM 622 O O . GLY A 1 81 ? -9.410 -6.194 2.909 1.00 92.56 81 GLY A O 1
ATOM 623 N N . ALA A 1 82 ? -9.337 -3.984 3.321 1.00 93.94 82 ALA A N 1
ATOM 624 C CA . ALA A 1 82 ? -9.173 -4.134 4.771 1.00 93.94 82 ALA A CA 1
ATOM 625 C C . ALA A 1 82 ? -10.304 -4.950 5.415 1.00 93.94 82 ALA A C 1
ATOM 627 O O . ALA A 1 82 ? -10.046 -5.814 6.251 1.00 93.94 82 ALA A O 1
ATOM 628 N N . ALA A 1 83 ? -11.557 -4.706 5.014 1.00 93.12 83 ALA A N 1
ATOM 629 C CA . ALA A 1 83 ? -12.705 -5.453 5.521 1.00 93.12 83 ALA A CA 1
ATOM 630 C C . ALA A 1 83 ? -12.676 -6.931 5.091 1.00 93.12 83 ALA A C 1
ATOM 632 O O . ALA A 1 83 ? -12.915 -7.807 5.918 1.00 93.12 83 ALA A O 1
ATOM 633 N N . GLY A 1 84 ? -12.354 -7.209 3.825 1.00 93.69 84 GLY A N 1
ATOM 634 C CA . GLY A 1 84 ? -12.262 -8.562 3.273 1.00 93.69 84 GLY A CA 1
ATOM 635 C C . GLY A 1 84 ? -11.122 -9.384 3.876 1.00 93.69 84 GLY A C 1
ATOM 636 O O . GLY A 1 84 ? -11.286 -10.584 4.071 1.00 93.69 84 GLY A O 1
ATOM 637 N N . GLY A 1 85 ? -10.007 -8.739 4.230 1.00 91.25 85 GLY A N 1
ATOM 638 C CA . GLY A 1 85 ? -8.901 -9.360 4.968 1.00 91.25 85 GLY A CA 1
ATOM 639 C C . GLY A 1 85 ? -9.129 -9.465 6.484 1.00 91.25 85 GLY A C 1
ATOM 640 O O . GLY A 1 85 ? -8.327 -10.071 7.186 1.00 91.25 85 GLY A O 1
ATOM 641 N N . GLY A 1 86 ? -10.213 -8.886 7.018 1.00 94.69 86 GLY A N 1
ATOM 642 C CA . GLY A 1 86 ? -10.485 -8.867 8.462 1.00 94.69 86 GLY A CA 1
ATOM 643 C C . GLY A 1 86 ? -9.558 -7.944 9.266 1.00 94.69 86 GLY A C 1
ATOM 644 O O . GLY A 1 86 ? -9.461 -8.065 10.487 1.00 94.69 86 GLY A O 1
ATOM 645 N N . HIS A 1 87 ? -8.883 -7.001 8.609 1.00 96.56 87 HIS A N 1
ATOM 646 C CA . HIS A 1 87 ? -7.896 -6.109 9.213 1.00 96.56 87 HIS A CA 1
ATOM 647 C C . HIS A 1 87 ? -8.564 -4.860 9.800 1.00 96.56 87 HIS A C 1
ATOM 649 O O . HIS A 1 87 ? -8.551 -3.776 9.212 1.00 96.56 87 HIS A O 1
ATOM 655 N N . LEU A 1 88 ? -9.174 -5.025 10.979 1.00 93.75 88 LEU A N 1
ATOM 656 C CA . LEU A 1 88 ? -9.966 -3.983 11.640 1.00 93.75 88 LEU A CA 1
ATOM 657 C C . LEU A 1 88 ? -9.174 -2.691 11.894 1.00 93.75 88 LEU A C 1
ATOM 659 O O . LEU A 1 88 ? -9.703 -1.609 11.656 1.00 93.75 88 LEU A O 1
ATOM 663 N N . GLU A 1 89 ? -7.921 -2.802 12.333 1.00 95.06 89 GLU A N 1
ATOM 664 C CA . GLU A 1 89 ? -7.052 -1.650 12.607 1.00 95.06 89 GLU A CA 1
ATOM 665 C C . GLU A 1 89 ? -6.815 -0.810 11.343 1.00 95.06 89 GLU A C 1
ATOM 667 O O . GLU A 1 89 ? -6.985 0.409 11.346 1.00 95.06 89 GLU A O 1
ATOM 672 N N . VAL A 1 90 ? -6.529 -1.471 10.218 1.00 95.81 90 VAL A N 1
ATOM 673 C CA . VAL A 1 90 ? -6.336 -0.795 8.931 1.00 95.81 90 VAL A CA 1
ATOM 674 C C . VAL A 1 90 ? -7.624 -0.134 8.450 1.00 95.81 90 VAL A C 1
ATOM 676 O O . VAL A 1 90 ? -7.598 0.992 7.953 1.00 95.81 90 VAL A O 1
ATOM 679 N N . LEU A 1 91 ? -8.765 -0.803 8.628 1.00 93.88 91 LEU A N 1
ATOM 680 C CA . LEU A 1 91 ? -10.070 -0.252 8.271 1.00 93.88 91 LEU A CA 1
ATOM 681 C C . LEU A 1 91 ? -10.427 0.980 9.116 1.00 93.88 91 LEU A C 1
ATOM 683 O O . LEU A 1 91 ? -10.983 1.941 8.583 1.00 93.88 91 LEU A O 1
ATOM 687 N N . GLN A 1 92 ? -10.141 0.954 10.419 1.00 94.06 92 GLN A N 1
ATOM 688 C CA . GLN A 1 92 ? -10.358 2.092 11.315 1.00 94.06 92 GLN A CA 1
ATOM 689 C C . GLN A 1 92 ? -9.490 3.274 10.894 1.00 94.06 92 GLN A C 1
ATOM 691 O O . GLN A 1 92 ? -10.025 4.351 10.630 1.00 94.06 92 GLN A O 1
ATOM 696 N N . TRP A 1 93 ? -8.191 3.040 10.702 1.00 95.19 93 TRP A N 1
ATOM 697 C CA . TRP A 1 93 ? -7.267 4.080 10.268 1.00 95.19 93 TRP A CA 1
ATOM 698 C C . TRP A 1 93 ? -7.681 4.694 8.923 1.00 95.19 93 TRP A C 1
ATOM 700 O O . TRP A 1 93 ? -7.769 5.915 8.797 1.00 95.19 93 TRP A O 1
ATOM 710 N N . ALA A 1 94 ? -8.021 3.864 7.928 1.00 92.25 94 ALA A N 1
ATOM 711 C CA . ALA A 1 94 ? -8.461 4.339 6.616 1.00 92.25 94 ALA A CA 1
ATOM 712 C C . ALA A 1 94 ? -9.726 5.211 6.712 1.00 92.25 94 ALA A C 1
ATOM 714 O O . ALA A 1 94 ? -9.833 6.226 6.023 1.00 92.25 94 ALA A O 1
ATOM 715 N N . ARG A 1 95 ? -10.673 4.855 7.589 1.00 89.31 95 ARG A N 1
ATOM 716 C CA . ARG A 1 95 ? -11.900 5.636 7.814 1.00 89.31 95 ARG A CA 1
ATOM 717 C C . ARG A 1 95 ? -11.627 6.980 8.471 1.00 89.31 95 ARG A C 1
ATOM 719 O O . ARG A 1 95 ? -12.176 7.982 8.025 1.00 89.31 95 ARG A O 1
ATOM 726 N N . GLU A 1 96 ? -10.788 7.004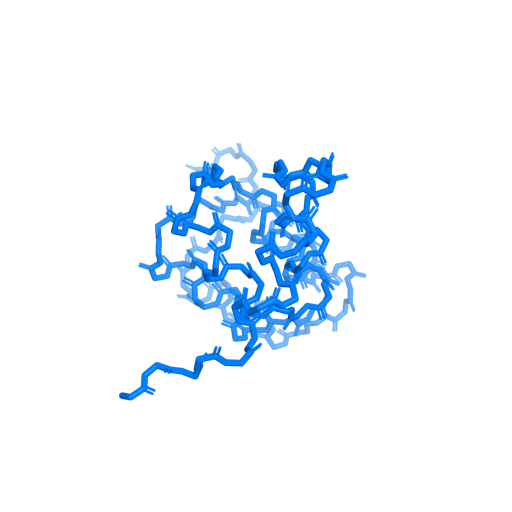 9.499 1.00 93.25 96 GLU A N 1
ATOM 727 C CA . GLU A 1 96 ? -10.413 8.239 10.198 1.00 93.25 96 GLU A CA 1
ATOM 728 C C . GLU A 1 96 ? -9.721 9.236 9.266 1.00 93.25 96 GLU A C 1
ATOM 730 O O . GLU A 1 96 ? -9.889 10.444 9.408 1.00 93.25 96 GLU A O 1
ATOM 735 N N . HIS A 1 97 ? -9.006 8.732 8.262 1.00 90.31 97 HIS A N 1
ATOM 736 C CA . HIS A 1 97 ? -8.263 9.549 7.310 1.00 90.31 97 HIS A CA 1
ATOM 737 C C . HIS A 1 97 ? -9.047 9.851 6.021 1.00 90.31 97 HIS A C 1
ATOM 739 O O . HIS A 1 97 ? -8.476 10.371 5.062 1.00 90.31 97 HIS A O 1
ATOM 745 N N . GLY A 1 98 ? -10.353 9.564 5.988 1.00 86.50 98 GLY A N 1
ATOM 746 C CA . GLY A 1 98 ? -11.243 9.974 4.898 1.00 86.50 98 GLY A CA 1
ATOM 747 C C . GLY A 1 98 ? -11.193 9.084 3.655 1.00 86.50 98 GLY A C 1
ATOM 748 O O . GLY A 1 98 ? -11.430 9.565 2.547 1.00 86.50 98 GLY A O 1
ATOM 749 N N . CYS A 1 99 ? -10.873 7.795 3.801 1.00 85.50 99 CYS A N 1
ATOM 750 C CA . CYS A 1 99 ? -11.010 6.842 2.702 1.00 85.50 99 CYS A CA 1
ATOM 751 C C . CYS A 1 99 ? -12.497 6.702 2.291 1.00 85.50 99 CYS A C 1
ATOM 753 O O . CYS A 1 99 ? -13.341 6.473 3.167 1.00 85.50 99 CYS A O 1
ATOM 755 N N . PRO A 1 100 ? -12.836 6.818 0.988 1.00 81.62 100 PRO A N 1
ATOM 756 C CA . PRO A 1 100 ? -14.211 6.677 0.509 1.00 81.62 100 PRO A CA 1
ATOM 757 C C . PRO A 1 100 ? -14.792 5.306 0.860 1.00 81.62 100 PRO A C 1
ATOM 759 O O . PRO A 1 100 ? -14.086 4.297 0.847 1.00 81.62 100 PRO A O 1
ATOM 762 N N . ARG A 1 101 ? -16.092 5.253 1.161 1.00 69.12 101 ARG A N 1
ATOM 763 C CA . ARG A 1 101 ? -16.805 3.992 1.445 1.00 69.12 101 ARG A CA 1
ATOM 764 C C . ARG A 1 101 ? -17.398 3.364 0.186 1.00 69.12 101 ARG A C 1
ATOM 766 O O . ARG A 1 101 ? -17.671 2.169 0.164 1.00 69.12 101 ARG A O 1
ATOM 773 N N . ASP A 1 102 ? -17.562 4.165 -0.852 1.00 66.38 102 ASP A N 1
ATOM 774 C CA . ASP A 1 102 ? -18.250 3.864 -2.092 1.00 66.38 102 ASP A CA 1
ATOM 775 C C . ASP A 1 102 ? -17.573 4.608 -3.251 1.00 66.38 102 ASP A C 1
ATOM 777 O O . ASP A 1 102 ? -17.016 5.688 -3.088 1.00 66.38 102 ASP A O 1
ATOM 781 N N . ALA A 1 103 ? -17.586 4.021 -4.450 1.00 55.88 103 ALA A N 1
ATOM 782 C CA . ALA A 1 103 ? -16.905 4.573 -5.628 1.00 55.88 103 ALA A CA 1
ATOM 783 C C . ALA A 1 103 ? -17.587 5.837 -6.213 1.00 55.88 103 ALA A C 1
ATOM 785 O O . ALA A 1 103 ? -17.384 6.158 -7.381 1.00 55.88 103 ALA A O 1
ATOM 786 N N . ARG A 1 104 ? -18.466 6.505 -5.450 1.00 43.25 104 ARG A N 1
ATOM 787 C CA . ARG A 1 104 ? -19.414 7.525 -5.937 1.00 43.25 104 ARG A CA 1
ATOM 788 C C . ARG A 1 104 ? -19.426 8.840 -5.148 1.00 43.25 104 ARG A C 1
ATOM 790 O O . ARG A 1 104 ? -20.244 9.699 -5.475 1.00 43.25 104 ARG A O 1
ATOM 797 N N . THR A 1 105 ? -18.551 9.005 -4.162 1.00 47.44 105 THR A N 1
ATOM 798 C CA . THR A 1 105 ? -18.330 10.270 -3.437 1.00 47.44 105 THR A CA 1
ATOM 799 C C . THR A 1 105 ? -16.958 10.822 -3.763 1.00 47.44 105 THR A C 1
ATOM 801 O O . THR A 1 105 ? -16.876 12.024 -4.083 1.00 47.44 105 THR A O 1
#

Secondary structure (DSSP, 8-state):
---TTHHHHHHHHHHTT---SHHHHHHHHHTT-HHHHHHHHHTT----HHHHHHHHHTT-HHHHHHHHHTT----HHHHHHHHHTT-HHHHHHHHHTT--SSTT-

Foldseek 3Di:
DDDPPVCVVLVVCVVVPDDLELVVLLVCLLVLVQVSNVVSVVVDHDQEQSSLLSNLLNLNQVSNVVSVVVPRDHELSNLVSNVVNVNVVSNVVCVVVPHYNDRPD

Sequence (105 aa):
MRRRWASGVLQWAREHGCPWDASTCHGAAGGGHLEVLQWAREHGCPRDARTCAFAAGGGHLEVLQWAREHGCPWDASTCHGAAGGGHLEVLQWAREHGCPRDART